Protein AF-A0A4Z0H5T8-F1 (afdb_monomer_lite)

pLDDT: mean 86.0, std 10.22, range [55.06, 96.75]

Foldseek 3Di:
DAPPQVLLNVLVVLQVVLVVDDPVCNVVSVVVSVVSVVVSVVVVVPPDDDDDDDPPDPPDD

Sequence (61 aa):
TPTGHPGVDAGLERLADADHLAVSGHLEVYEDVHRGLRDTLTALDRHPGPPAPTPPHDIRS

Radius of gyration: 20.85 Å; chains: 1; bounding box: 51×9×62 Å

Organism: NCBI:txid1701085

Structure (mmCIF, N/CA/C/O backbone):
data_AF-A0A4Z0H5T8-F1
#
_entry.id   AF-A0A4Z0H5T8-F1
#
loop_
_atom_site.group_PDB
_atom_site.id
_atom_site.type_symbol
_atom_site.label_atom_id
_atom_site.label_alt_id
_atom_site.label_comp_id
_atom_site.label_asym_id
_atom_site.label_entity_id
_atom_site.label_seq_id
_atom_site.pdbx_PDB_ins_code
_atom_site.Cartn_x
_atom_site.Cartn_y
_atom_site.Cartn_z
_atom_site.occupancy
_atom_site.B_iso_or_equiv
_atom_site.auth_seq_id
_atom_site.auth_comp_id
_atom_site.auth_asym_id
_atom_site.auth_atom_id
_atom_site.pdbx_PDB_model_num
ATOM 1 N N . THR A 1 1 ? -11.436 4.945 -11.022 1.00 76.19 1 THR A N 1
ATOM 2 C CA . THR A 1 1 ? -10.872 4.502 -12.316 1.00 76.19 1 THR A CA 1
ATOM 3 C C . THR A 1 1 ? -9.668 3.638 -12.002 1.00 76.19 1 THR A C 1
ATOM 5 O O . THR A 1 1 ? -8.858 4.120 -11.218 1.00 76.19 1 THR A O 1
ATOM 8 N N . PRO A 1 2 ? -9.564 2.392 -12.497 1.00 81.88 2 PRO A N 1
ATOM 9 C CA . PRO A 1 2 ? -8.390 1.554 -12.249 1.00 81.88 2 PRO A CA 1
ATOM 10 C C . PRO A 1 2 ? -7.149 2.155 -12.918 1.00 81.88 2 PRO A C 1
ATOM 12 O O . PRO A 1 2 ? -7.250 2.779 -13.976 1.00 81.88 2 PRO A O 1
ATOM 15 N N . THR A 1 3 ? -5.993 1.984 -12.285 1.00 84.94 3 THR A N 1
ATOM 16 C CA . THR A 1 3 ? -4.705 2.508 -12.760 1.00 84.94 3 THR A CA 1
ATOM 17 C C . THR A 1 3 ? -4.124 1.670 -13.897 1.00 84.94 3 THR A C 1
ATOM 19 O O . THR A 1 3 ? -3.270 2.151 -14.638 1.00 84.94 3 THR A O 1
ATOM 22 N N . GLY A 1 4 ? -4.607 0.431 -14.061 1.00 90.75 4 GLY A N 1
ATOM 23 C CA . GLY A 1 4 ? -4.114 -0.514 -15.061 1.00 90.75 4 GLY A CA 1
ATOM 24 C C . GLY A 1 4 ? -2.867 -1.269 -14.603 1.00 90.75 4 GLY A C 1
ATOM 25 O O . GLY A 1 4 ? -2.277 -2.006 -15.394 1.00 90.75 4 GLY A O 1
ATOM 26 N N . HIS A 1 5 ? -2.464 -1.103 -13.340 1.00 90.62 5 HIS A N 1
ATOM 27 C CA . HIS A 1 5 ? -1.343 -1.811 -12.749 1.00 90.62 5 HIS A CA 1
ATOM 28 C C . HIS A 1 5 ? -1.837 -2.691 -11.590 1.00 90.62 5 HIS A C 1
ATOM 30 O O . HIS A 1 5 ? -2.168 -2.153 -10.533 1.00 90.62 5 HIS A O 1
ATOM 36 N N . PRO A 1 6 ? -1.853 -4.033 -11.737 1.00 89.88 6 PRO A N 1
ATOM 37 C CA . PRO A 1 6 ? -2.511 -4.928 -10.781 1.00 89.88 6 PRO A CA 1
ATOM 38 C C . PRO A 1 6 ? -2.066 -4.751 -9.324 1.00 89.88 6 PRO A C 1
ATOM 40 O O . PRO A 1 6 ? -2.897 -4.788 -8.424 1.00 89.88 6 PRO A O 1
ATOM 43 N N . GLY A 1 7 ? -0.769 -4.515 -9.084 1.00 89.81 7 GLY A N 1
ATOM 44 C CA . GLY A 1 7 ? -0.245 -4.284 -7.731 1.00 89.81 7 GLY A CA 1
ATOM 45 C C . GLY A 1 7 ? -0.706 -2.962 -7.109 1.00 89.81 7 GLY A C 1
ATOM 46 O O . GLY A 1 7 ? -0.971 -2.902 -5.911 1.00 89.81 7 GLY A O 1
ATOM 47 N N . VAL A 1 8 ? -0.860 -1.914 -7.924 1.00 91.31 8 VAL A N 1
ATOM 48 C CA . VAL A 1 8 ? -1.392 -0.621 -7.469 1.00 91.31 8 VAL A CA 1
ATOM 49 C C . VAL A 1 8 ? -2.893 -0.731 -7.226 1.00 91.31 8 VAL A C 1
ATOM 51 O O . VAL A 1 8 ? -3.375 -0.286 -6.190 1.00 91.31 8 VAL A O 1
ATOM 54 N N . ASP A 1 9 ? -3.617 -1.373 -8.142 1.00 94.12 9 ASP A N 1
ATOM 55 C CA . ASP A 1 9 ? -5.065 -1.544 -8.042 1.00 94.12 9 ASP A CA 1
ATOM 56 C C . ASP A 1 9 ? -5.453 -2.368 -6.799 1.00 94.12 9 ASP A C 1
ATOM 58 O O . ASP A 1 9 ? -6.350 -1.964 -6.062 1.00 94.12 9 ASP A O 1
ATOM 62 N N . ALA A 1 10 ? -4.715 -3.440 -6.487 1.00 92.56 10 ALA A N 1
ATOM 63 C CA . ALA A 1 10 ? -4.914 -4.224 -5.264 1.00 92.56 10 ALA A CA 1
ATOM 64 C C . ALA A 1 10 ? -4.621 -3.422 -3.979 1.00 92.56 10 ALA A C 1
ATOM 66 O O . ALA A 1 10 ? -5.307 -3.581 -2.969 1.00 92.56 10 ALA A O 1
ATOM 67 N N . GLY A 1 11 ? -3.613 -2.543 -4.002 1.00 92.56 11 GLY A N 1
ATOM 68 C CA . GLY A 1 11 ? -3.324 -1.645 -2.882 1.00 92.56 11 GLY A CA 1
ATOM 69 C C . GLY A 1 11 ? -4.440 -0.624 -2.643 1.00 92.56 11 GLY A C 1
ATOM 70 O O . GLY A 1 11 ? -4.787 -0.350 -1.497 1.00 92.56 11 GLY A O 1
ATOM 71 N N . LEU A 1 12 ? -5.035 -0.092 -3.715 1.00 92.94 12 LEU A N 1
ATOM 72 C CA . LEU A 1 12 ? -6.160 0.843 -3.632 1.00 92.94 12 LEU A CA 1
ATOM 73 C C . LEU A 1 12 ? -7.440 0.174 -3.123 1.00 92.94 12 LEU A C 1
ATOM 75 O O . LEU A 1 12 ? -8.157 0.778 -2.331 1.00 92.94 12 LEU A O 1
ATOM 79 N N . GLU A 1 13 ? -7.713 -1.062 -3.542 1.00 92.94 13 GLU A N 1
ATOM 80 C CA . GLU A 1 13 ? -8.839 -1.851 -3.027 1.00 92.94 13 GLU A CA 1
ATOM 81 C C . GLU A 1 13 ? -8.695 -2.092 -1.519 1.00 92.94 13 GLU A C 1
ATOM 83 O O . GLU A 1 13 ? -9.600 -1.781 -0.750 1.00 92.94 13 GLU A O 1
ATOM 88 N N . ARG A 1 14 ? -7.509 -2.517 -1.071 1.00 90.38 14 ARG A N 1
ATOM 89 C CA . ARG A 1 14 ? -7.230 -2.701 0.358 1.00 90.38 14 ARG A CA 1
ATOM 90 C C . ARG A 1 14 ? -7.306 -1.396 1.155 1.00 90.38 14 ARG A C 1
ATOM 92 O O . ARG A 1 14 ? -7.711 -1.409 2.314 1.00 90.38 14 ARG A O 1
ATOM 99 N N . LEU A 1 15 ? -6.926 -0.267 0.562 1.00 92.25 15 LEU A N 1
ATOM 100 C CA . LEU A 1 15 ? -7.091 1.028 1.214 1.00 92.25 15 LEU A CA 1
ATOM 101 C C . LEU A 1 15 ? -8.575 1.388 1.390 1.00 92.25 15 LEU A C 1
ATOM 103 O O . LEU A 1 15 ? -8.939 1.927 2.430 1.00 92.25 15 LEU A O 1
ATOM 107 N N . ALA A 1 16 ? -9.431 1.046 0.423 1.00 91.81 16 ALA A N 1
ATOM 108 C CA . ALA A 1 16 ? -10.874 1.236 0.550 1.00 91.81 16 ALA A CA 1
ATOM 109 C C . ALA A 1 16 ? -11.473 0.382 1.685 1.00 91.81 16 ALA A C 1
ATOM 111 O O . ALA A 1 16 ? -12.372 0.844 2.384 1.00 91.81 16 ALA A O 1
ATOM 112 N N . ASP A 1 17 ? -10.936 -0.816 1.943 1.00 89.19 17 ASP A N 1
ATOM 113 C CA . ASP A 1 17 ? -11.344 -1.618 3.106 1.00 89.19 17 ASP A CA 1
ATOM 114 C C . ASP A 1 17 ? -11.034 -0.908 4.438 1.00 89.19 17 ASP A C 1
ATOM 116 O O . ASP A 1 17 ? -11.797 -1.036 5.399 1.00 89.19 17 ASP A O 1
ATOM 120 N N . ALA A 1 18 ? -9.947 -0.123 4.507 1.00 89.31 18 ALA A N 1
ATOM 121 C CA . ALA A 1 18 ? -9.567 0.618 5.712 1.00 89.31 18 ALA A CA 1
ATOM 122 C C . ALA A 1 18 ? -10.615 1.662 6.120 1.00 89.31 18 ALA A C 1
ATOM 124 O O . ALA A 1 18 ? -10.842 1.840 7.317 1.00 89.31 18 ALA A O 1
ATOM 125 N N . ASP A 1 19 ? -11.301 2.294 5.161 1.00 89.69 19 ASP A N 1
ATOM 126 C CA . ASP A 1 19 ? -12.370 3.270 5.434 1.00 89.69 19 ASP A CA 1
ATOM 127 C C . ASP A 1 19 ? -13.515 2.663 6.266 1.00 89.69 19 ASP A C 1
ATOM 129 O O . ASP A 1 19 ? -14.250 3.378 6.951 1.00 89.69 19 ASP A O 1
ATOM 133 N N . HIS A 1 20 ? -13.650 1.335 6.245 1.00 89.00 20 HIS A N 1
ATOM 134 C CA . HIS A 1 20 ? -14.646 0.590 7.011 1.00 89.00 20 HIS A CA 1
ATOM 135 C C . HIS A 1 20 ? -14.129 0.048 8.352 1.00 89.00 20 HIS A C 1
ATOM 137 O O . HIS A 1 20 ? -14.923 -0.431 9.166 1.00 89.00 20 HIS A O 1
ATOM 143 N N . LEU A 1 21 ? -12.824 0.123 8.615 1.00 89.00 21 LEU A N 1
ATOM 144 C CA . LEU A 1 21 ? -12.221 -0.354 9.856 1.00 89.00 21 LEU A CA 1
ATOM 145 C C . LEU A 1 21 ? -12.270 0.702 10.963 1.00 89.00 21 LEU A C 1
ATOM 147 O O . LEU A 1 21 ? -12.285 1.910 10.727 1.00 89.00 21 LEU A O 1
ATOM 151 N N . ALA A 1 22 ? -12.214 0.233 12.210 1.00 91.56 22 ALA A N 1
ATOM 152 C CA . ALA A 1 22 ? -11.886 1.101 13.332 1.00 91.56 22 ALA A CA 1
ATOM 153 C C . ALA A 1 22 ? -10.458 1.652 13.172 1.00 91.56 22 ALA A C 1
ATOM 155 O O . ALA A 1 22 ? -9.575 0.957 12.672 1.00 91.56 22 ALA A O 1
ATOM 156 N N . VAL A 1 23 ? -10.208 2.862 13.683 1.00 90.31 23 VAL A N 1
ATOM 157 C CA . 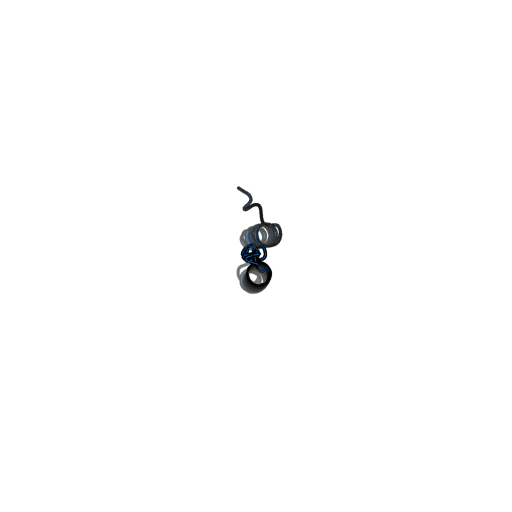VAL A 1 23 ? -8.910 3.561 13.573 1.00 90.31 23 VAL A CA 1
ATOM 158 C C . VAL A 1 23 ? -7.732 2.711 14.064 1.00 90.31 23 VAL A C 1
ATOM 160 O O . VAL A 1 23 ? -6.638 2.786 13.512 1.00 90.31 23 VAL A O 1
ATOM 163 N N . SER A 1 24 ? -7.949 1.847 15.060 1.00 89.00 24 SER A N 1
ATOM 164 C CA . SER A 1 24 ? -6.929 0.915 15.553 1.00 89.00 24 SER A CA 1
ATOM 165 C C . SER A 1 24 ? -6.435 -0.081 14.495 1.00 89.00 24 SER A C 1
ATOM 167 O O . SER A 1 24 ? -5.311 -0.551 14.608 1.00 89.00 24 SER A O 1
ATOM 169 N N . GLY A 1 25 ? -7.249 -0.397 13.482 1.00 89.75 25 GLY A N 1
ATOM 170 C CA . GLY A 1 25 ? -6.892 -1.280 12.365 1.00 89.75 25 GLY A CA 1
ATOM 171 C C . GLY A 1 25 ? -6.329 -0.552 11.142 1.00 89.75 25 GLY A C 1
ATOM 172 O O . GLY A 1 25 ? -5.827 -1.196 10.229 1.00 89.75 25 GLY A O 1
ATOM 173 N N . HIS A 1 26 ? -6.379 0.784 11.105 1.00 93.31 26 HIS A N 1
ATOM 174 C CA . HIS A 1 26 ? -5.912 1.554 9.943 1.00 93.31 26 HIS A CA 1
ATOM 175 C C . HIS A 1 26 ? -4.401 1.444 9.752 1.00 93.31 26 HIS A C 1
ATOM 177 O O . HIS A 1 26 ? -3.930 1.391 8.620 1.00 93.31 26 HIS A O 1
ATOM 183 N N . LEU A 1 27 ? -3.640 1.396 10.850 1.00 94.44 27 LEU A N 1
ATOM 184 C CA . LEU A 1 27 ? -2.179 1.369 10.799 1.00 94.44 27 LEU A CA 1
ATOM 185 C C . LEU A 1 27 ? -1.652 0.147 10.035 1.00 94.44 27 LEU A C 1
ATOM 187 O O . LEU A 1 27 ? -0.849 0.311 9.121 1.00 94.44 27 LEU A O 1
ATOM 191 N N . GLU A 1 28 ? -2.141 -1.053 10.358 1.00 92.56 28 GLU A N 1
ATOM 192 C CA . GLU A 1 28 ? -1.725 -2.290 9.682 1.00 92.56 28 GLU A CA 1
ATOM 193 C C . GLU A 1 28 ? -2.045 -2.250 8.184 1.00 92.56 28 GLU A C 1
ATOM 195 O O . GLU A 1 28 ? -1.225 -2.663 7.362 1.00 92.56 28 GLU A O 1
ATOM 200 N N . VAL A 1 29 ? -3.202 -1.690 7.813 1.00 93.69 29 VAL A N 1
ATOM 201 C CA . VAL A 1 29 ? -3.585 -1.548 6.406 1.00 93.69 29 VAL A CA 1
ATOM 202 C C . VAL A 1 29 ? -2.675 -0.563 5.675 1.00 93.69 29 VAL A C 1
ATOM 204 O O . VAL A 1 29 ? -2.187 -0.874 4.588 1.00 93.69 29 VAL A O 1
ATOM 207 N N . TYR A 1 30 ? -2.387 0.598 6.267 1.00 93.25 30 TYR A N 1
ATOM 208 C CA . TYR A 1 30 ? -1.471 1.565 5.665 1.00 93.25 30 TYR A CA 1
ATOM 209 C C . TYR A 1 30 ? -0.069 0.988 5.475 1.00 93.25 30 TYR A C 1
ATOM 211 O O . TYR A 1 30 ? 0.565 1.243 4.451 1.00 93.25 30 TYR A O 1
ATOM 219 N N . GLU A 1 31 ? 0.435 0.219 6.437 1.00 96.25 31 GLU A N 1
ATOM 220 C CA . GLU A 1 31 ? 1.749 -0.413 6.327 1.00 96.25 31 GLU A CA 1
ATOM 221 C C . GLU A 1 31 ? 1.799 -1.462 5.211 1.00 96.25 31 GLU A C 1
ATOM 223 O O . GLU A 1 31 ? 2.756 -1.474 4.430 1.00 96.25 31 GLU A O 1
ATOM 228 N N . ASP A 1 32 ? 0.767 -2.303 5.098 1.00 94.88 32 ASP A N 1
ATOM 229 C CA . ASP A 1 32 ? 0.662 -3.310 4.038 1.00 94.88 32 ASP A CA 1
ATOM 230 C C . ASP A 1 32 ? 0.594 -2.659 2.650 1.00 94.88 32 ASP A C 1
ATOM 232 O O . ASP A 1 32 ? 1.368 -3.005 1.753 1.00 94.88 32 ASP A O 1
ATOM 236 N N . VAL A 1 33 ? -0.256 -1.638 2.493 1.00 95.25 33 VAL A N 1
ATOM 237 C CA . VAL A 1 33 ? -0.400 -0.888 1.236 1.00 95.25 33 VAL A CA 1
ATOM 238 C C . VAL A 1 33 ? 0.908 -0.192 0.860 1.00 95.25 33 VAL A C 1
ATOM 240 O O . VAL A 1 33 ? 1.359 -0.308 -0.281 1.00 95.25 33 VAL A O 1
ATOM 243 N N . HIS A 1 34 ? 1.573 0.488 1.802 1.00 96.75 34 HIS A N 1
ATOM 244 C CA . HIS A 1 34 ? 2.855 1.138 1.522 1.00 96.75 34 HIS A CA 1
ATOM 245 C C . HIS A 1 34 ? 3.937 0.138 1.107 1.00 96.75 34 HIS A C 1
ATOM 247 O O . HIS A 1 34 ? 4.713 0.424 0.189 1.00 96.75 34 HIS A O 1
ATOM 253 N N . ARG A 1 35 ? 3.995 -1.036 1.749 1.00 95.56 35 ARG A N 1
ATOM 254 C CA . ARG A 1 35 ? 4.945 -2.090 1.379 1.00 95.56 35 ARG A CA 1
ATOM 255 C C . ARG A 1 35 ? 4.657 -2.618 -0.027 1.00 95.56 35 ARG A C 1
ATOM 257 O O . ARG A 1 35 ? 5.565 -2.631 -0.854 1.00 95.56 35 ARG A O 1
ATOM 264 N N . GLY A 1 36 ? 3.403 -2.955 -0.325 1.00 94.50 36 GLY A N 1
ATOM 265 C CA . GLY A 1 36 ? 2.999 -3.464 -1.638 1.00 94.50 36 GLY A CA 1
ATOM 266 C C . GLY A 1 36 ? 3.251 -2.469 -2.776 1.00 94.50 36 GLY A C 1
ATOM 267 O O . GLY A 1 36 ? 3.765 -2.845 -3.835 1.00 94.50 36 GLY A O 1
ATOM 268 N N . LEU A 1 37 ? 2.975 -1.180 -2.551 1.00 94.75 37 LEU A N 1
ATOM 269 C CA . LEU A 1 37 ? 3.275 -0.129 -3.527 1.00 94.75 37 LEU A CA 1
ATOM 270 C C . LEU A 1 37 ? 4.782 0.022 -3.751 1.00 94.75 37 LEU A C 1
ATOM 272 O O . LEU A 1 37 ? 5.227 0.124 -4.894 1.00 94.75 37 LEU A O 1
ATOM 276 N N . ARG A 1 38 ? 5.587 -0.013 -2.684 1.00 95.50 38 ARG A N 1
ATOM 277 C CA . ARG A 1 38 ? 7.049 0.048 -2.798 1.00 95.50 38 ARG A CA 1
ATOM 278 C C . ARG A 1 38 ? 7.610 -1.133 -3.586 1.00 95.50 38 ARG A C 1
ATOM 280 O O . ARG A 1 38 ? 8.478 -0.929 -4.436 1.00 95.50 38 ARG A O 1
ATOM 287 N N . ASP A 1 39 ? 7.122 -2.342 -3.332 1.00 94.75 39 ASP A N 1
ATOM 288 C CA . ASP A 1 39 ? 7.555 -3.543 -4.050 1.00 94.75 39 ASP A CA 1
ATOM 289 C C . ASP A 1 39 ? 7.181 -3.469 -5.533 1.00 94.75 39 ASP A C 1
ATOM 291 O O . ASP A 1 39 ? 8.006 -3.764 -6.400 1.00 94.75 39 ASP A O 1
ATOM 295 N N . THR A 1 40 ? 5.977 -2.978 -5.826 1.00 93.00 40 THR A N 1
ATOM 296 C CA . THR A 1 40 ? 5.491 -2.753 -7.192 1.00 93.00 40 THR A CA 1
ATOM 297 C C . THR A 1 40 ? 6.374 -1.758 -7.948 1.00 93.00 40 THR A C 1
ATOM 299 O O . THR A 1 40 ? 6.846 -2.050 -9.048 1.00 93.00 40 THR A O 1
ATOM 302 N N . LEU A 1 41 ? 6.671 -0.605 -7.342 1.00 91.19 41 LEU A N 1
ATOM 303 C CA . LEU A 1 41 ? 7.554 0.403 -7.936 1.00 91.19 41 LEU A CA 1
ATOM 304 C C . LEU A 1 41 ? 8.979 -0.126 -8.126 1.00 91.19 41 LEU A C 1
ATOM 306 O O . LEU A 1 41 ? 9.603 0.124 -9.153 1.00 91.19 41 LEU A O 1
ATOM 310 N N . THR A 1 42 ? 9.476 -0.912 -7.171 1.00 92.19 42 THR A N 1
ATOM 311 C CA . THR A 1 42 ? 10.796 -1.544 -7.274 1.00 92.19 42 THR A CA 1
ATOM 312 C C . THR A 1 42 ? 10.838 -2.565 -8.417 1.00 92.19 42 THR A C 1
ATOM 314 O O . THR A 1 42 ? 11.848 -2.686 -9.105 1.00 92.19 42 THR A O 1
ATOM 317 N N . ALA A 1 43 ? 9.757 -3.316 -8.643 1.00 89.38 43 ALA A N 1
ATOM 318 C CA . ALA A 1 43 ? 9.668 -4.253 -9.759 1.00 89.38 43 ALA A CA 1
ATOM 319 C C . ALA A 1 43 ? 9.656 -3.533 -11.116 1.00 89.38 43 ALA A C 1
ATOM 321 O O . ALA A 1 43 ? 10.308 -3.996 -12.051 1.00 89.38 43 ALA A O 1
ATOM 322 N N . LEU A 1 44 ? 8.969 -2.391 -11.207 1.00 88.00 44 LEU A N 1
ATOM 323 C CA . LEU A 1 44 ? 8.961 -1.547 -12.403 1.00 88.00 44 LEU A CA 1
ATOM 324 C C . LEU A 1 44 ? 10.347 -0.971 -12.714 1.00 88.00 44 LEU A C 1
ATOM 326 O O . LEU A 1 44 ? 10.781 -1.025 -13.861 1.00 88.00 44 LEU A O 1
ATOM 330 N N . ASP A 1 45 ? 11.058 -0.484 -11.698 1.00 87.50 45 ASP A N 1
ATOM 331 C CA . ASP A 1 45 ? 12.417 0.055 -11.843 1.00 87.50 45 ASP A CA 1
ATOM 332 C C . ASP A 1 45 ? 13.421 -1.008 -12.330 1.00 87.50 45 ASP A C 1
ATOM 334 O O . ASP A 1 45 ? 14.336 -0.73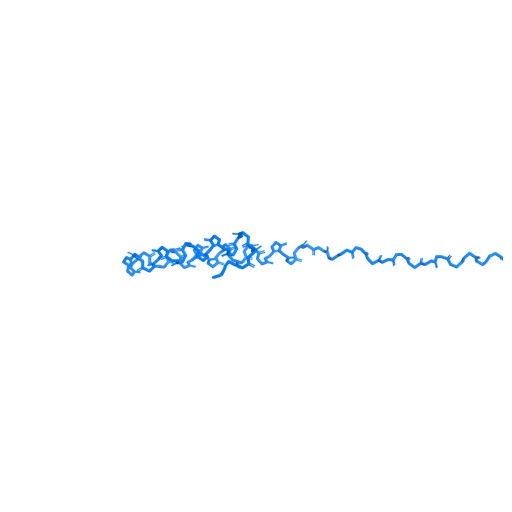0 -13.103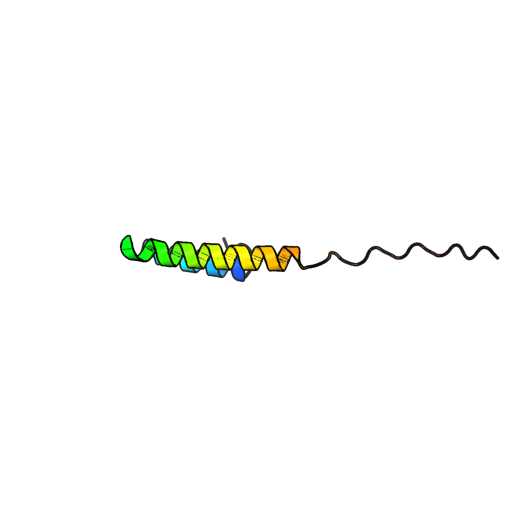 1.00 87.50 45 ASP A O 1
ATOM 338 N N . ARG A 1 46 ? 13.206 -2.272 -11.944 1.00 86.25 46 ARG A N 1
ATOM 339 C CA . ARG A 1 46 ? 14.017 -3.416 -12.387 1.00 86.25 46 ARG A CA 1
ATOM 340 C C . ARG A 1 46 ? 13.718 -3.893 -13.803 1.00 86.25 46 ARG A C 1
ATOM 342 O O . ARG A 1 46 ? 14.370 -4.843 -14.227 1.00 86.25 46 ARG A O 1
ATOM 349 N N . HIS A 1 47 ? 12.756 -3.321 -14.523 1.00 75.12 47 HIS A N 1
ATOM 350 C CA . HIS A 1 47 ? 12.520 -3.680 -15.918 1.00 75.12 47 HIS A CA 1
ATOM 351 C C . HIS A 1 47 ? 13.455 -2.848 -16.813 1.00 75.12 47 HIS A C 1
ATOM 353 O O . HIS A 1 47 ? 13.123 -1.700 -17.119 1.00 75.12 47 HIS A O 1
ATOM 359 N N . PRO A 1 48 ? 14.640 -3.362 -17.221 1.00 68.81 48 PRO A N 1
ATOM 360 C CA . PRO A 1 48 ? 15.507 -2.625 -18.126 1.00 68.81 48 PRO A CA 1
ATOM 361 C C . PRO A 1 48 ? 14.738 -2.358 -19.418 1.00 68.81 48 PRO A C 1
ATOM 363 O O . PRO A 1 48 ? 14.118 -3.263 -19.982 1.00 68.81 48 PRO A O 1
ATOM 366 N N . GLY A 1 49 ? 14.769 -1.105 -19.872 1.00 68.50 49 GLY A N 1
ATOM 367 C CA . GLY A 1 49 ? 14.203 -0.729 -21.162 1.00 68.50 49 GLY A CA 1
ATOM 368 C C . GLY A 1 49 ? 14.767 -1.601 -22.293 1.00 68.5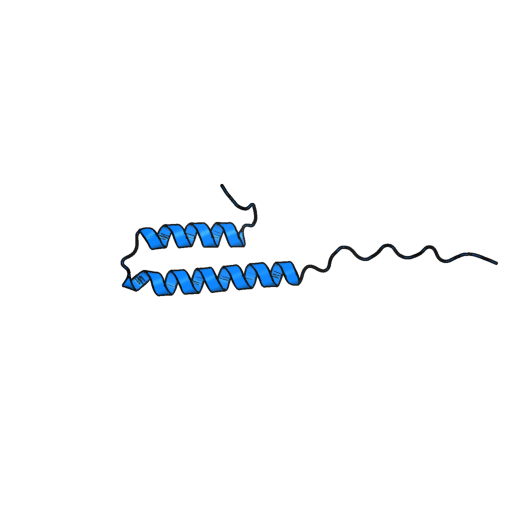0 49 GLY A C 1
ATOM 369 O O . GLY A 1 49 ? 15.837 -2.201 -22.135 1.00 68.50 49 GLY A O 1
ATOM 370 N N . PRO A 1 50 ? 14.060 -1.694 -23.432 1.00 71.19 50 PRO A N 1
ATOM 371 C CA . PRO A 1 50 ? 14.492 -2.524 -24.549 1.00 71.19 50 PRO A CA 1
ATOM 372 C C . PRO A 1 50 ? 15.954 -2.222 -24.919 1.00 71.19 50 PRO A C 1
ATOM 374 O O . PRO A 1 50 ? 16.357 -1.054 -24.884 1.00 71.19 50 PRO A O 1
ATOM 377 N N . PRO A 1 51 ? 16.760 -3.251 -25.248 1.00 73.81 51 PRO A N 1
ATOM 378 C CA . PRO A 1 51 ? 18.168 -3.059 -25.566 1.00 73.81 51 PRO A CA 1
ATOM 379 C C . PRO A 1 51 ? 18.310 -2.040 -26.698 1.00 73.81 51 PRO A C 1
ATOM 381 O O . PRO A 1 51 ? 17.564 -2.083 -27.679 1.00 73.81 51 PRO A O 1
ATOM 384 N N . ALA A 1 52 ? 19.259 -1.111 -26.551 1.00 76.25 52 ALA A N 1
ATOM 385 C CA . ALA A 1 52 ? 19.529 -0.111 -27.575 1.00 76.25 52 ALA A CA 1
ATOM 386 C C . ALA A 1 52 ? 19.854 -0.804 -28.915 1.00 76.25 52 ALA A C 1
ATOM 388 O O . ALA A 1 52 ? 20.557 -1.822 -28.912 1.00 76.25 52 ALA A O 1
ATOM 389 N N . PRO A 1 53 ? 19.364 -0.284 -30.056 1.00 77.00 53 PRO A N 1
ATOM 390 C CA . PRO A 1 53 ? 19.667 -0.863 -31.357 1.00 77.00 53 PRO A CA 1
ATOM 391 C C . PRO A 1 53 ? 21.183 -0.879 -31.574 1.00 77.00 53 PRO A C 1
ATOM 393 O O . PRO A 1 53 ? 21.862 0.131 -31.387 1.00 77.00 53 PRO A O 1
ATOM 396 N N . THR A 1 54 ? 21.716 -2.040 -31.956 1.00 77.44 54 THR A N 1
ATOM 397 C CA . THR A 1 54 ? 23.138 -2.198 -32.273 1.00 77.44 54 THR A CA 1
ATOM 398 C C . THR A 1 54 ? 23.508 -1.262 -33.427 1.00 77.44 54 THR A C 1
ATOM 400 O O . THR A 1 54 ? 22.839 -1.325 -34.465 1.00 77.44 54 THR A O 1
ATOM 403 N N . PRO A 1 55 ? 24.546 -0.414 -33.295 1.00 75.44 55 PRO A N 1
ATOM 404 C CA . PRO A 1 55 ? 24.992 0.420 -34.401 1.00 75.44 55 PRO A CA 1
ATOM 405 C C . PRO A 1 55 ? 25.418 -0.475 -35.577 1.00 75.44 55 PRO A C 1
ATOM 407 O O . PRO A 1 55 ? 26.046 -1.518 -35.353 1.00 75.44 55 PRO A O 1
ATOM 410 N N . PRO A 1 56 ? 25.064 -0.116 -36.826 1.00 74.94 56 PRO A N 1
ATOM 411 C CA . PRO A 1 56 ? 25.508 -0.865 -37.989 1.00 74.94 56 PRO A CA 1
ATOM 412 C C . PRO A 1 56 ? 27.035 -0.811 -38.031 1.00 74.94 56 PRO A C 1
ATOM 414 O O . PRO A 1 56 ? 27.626 0.266 -38.073 1.00 74.94 56 PRO A O 1
ATOM 417 N N . HIS A 1 57 ? 27.672 -1.980 -37.968 1.00 70.75 57 HIS A N 1
ATOM 418 C CA . HIS A 1 57 ? 29.105 -2.088 -38.198 1.00 70.75 57 HIS A CA 1
ATOM 419 C C . HIS A 1 57 ? 29.364 -1.604 -39.625 1.00 70.75 57 HIS A C 1
ATOM 421 O O . HIS A 1 57 ? 28.795 -2.148 -40.571 1.00 70.75 57 HIS A O 1
ATOM 427 N N . ASP A 1 58 ? 30.167 -0.552 -39.762 1.00 67.19 58 ASP A N 1
ATOM 428 C CA . ASP A 1 58 ? 30.580 -0.002 -41.047 1.00 67.19 58 ASP A CA 1
ATOM 429 C C . ASP A 1 58 ? 31.475 -1.054 -41.720 1.00 67.19 58 ASP A C 1
ATOM 431 O O . ASP A 1 58 ? 32.650 -1.225 -41.383 1.00 67.19 58 ASP A O 1
ATOM 435 N N . ILE A 1 59 ? 30.871 -1.850 -42.606 1.00 60.06 59 ILE A N 1
ATOM 436 C CA . ILE A 1 59 ? 31.546 -2.825 -43.464 1.00 60.06 59 ILE A CA 1
ATOM 437 C C . ILE A 1 59 ? 32.283 -2.014 -44.528 1.00 60.06 59 ILE A C 1
ATOM 439 O O . ILE A 1 59 ? 31.857 -1.922 -45.678 1.00 60.06 59 ILE A O 1
ATOM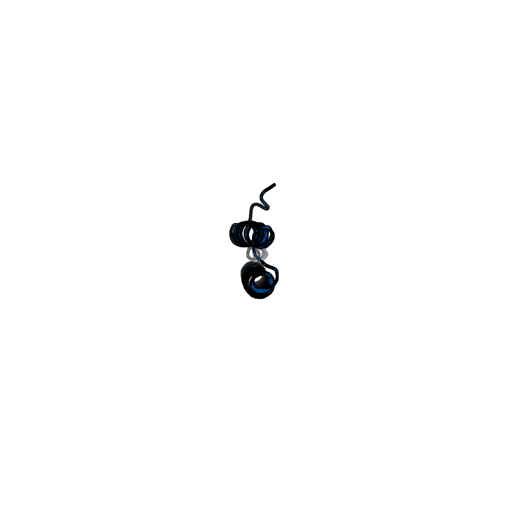 443 N N . ARG A 1 60 ? 33.375 -1.369 -44.127 1.00 59.62 60 ARG A N 1
ATOM 444 C CA . ARG A 1 60 ? 34.278 -0.687 -45.046 1.00 59.62 60 ARG A CA 1
ATOM 445 C C . ARG A 1 60 ? 35.555 -1.503 -45.154 1.00 59.62 60 ARG A C 1
ATOM 447 O O . ARG A 1 60 ? 36.538 -1.264 -44.460 1.00 59.62 60 ARG A O 1
ATOM 454 N N . SER A 1 61 ? 35.443 -2.543 -45.977 1.00 55.06 61 SER A N 1
ATOM 455 C CA . SER A 1 61 ? 36.570 -3.175 -46.671 1.00 55.06 61 SER A CA 1
ATOM 456 C C . SER A 1 61 ? 36.927 -2.365 -47.911 1.00 55.06 61 SER A C 1
ATOM 458 O O . SER A 1 61 ? 35.999 -1.755 -48.492 1.00 55.06 61 SER A O 1
#

Secondary structure (DSSP, 8-state):
---S-HH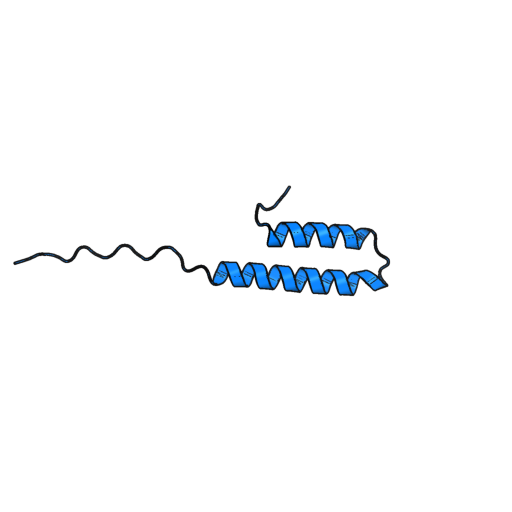HHHHHHHHHHHTTS-HHHHHHHHHHHHHHHHHHHHHHHTSPPPPPPPPPP----